Protein AF-A0A965X1Z1-F1 (afdb_monomer)

Mean predicted aligned error: 10.43 Å

Secondary structure (DSSP, 8-state):
-HHHHHHHHHHHHHHHHHHHHH----S--EEESEEEESTT-TT-S-PPEEEE-----EETTEE--SSSEEESSHHHHHHHHHHHHHHHHHHHHHHHHHHHH--S-TTGGGTS--------------

Structure (mmCIF, N/CA/C/O backbone):
data_AF-A0A965X1Z1-F1
#
_entry.id   AF-A0A965X1Z1-F1
#
loop_
_atom_site.group_PDB
_atom_site.id
_atom_site.type_symbol
_atom_site.label_atom_id
_atom_site.label_alt_id
_atom_site.label_comp_id
_atom_site.label_asym_id
_atom_site.label_entity_id
_atom_site.label_seq_id
_ato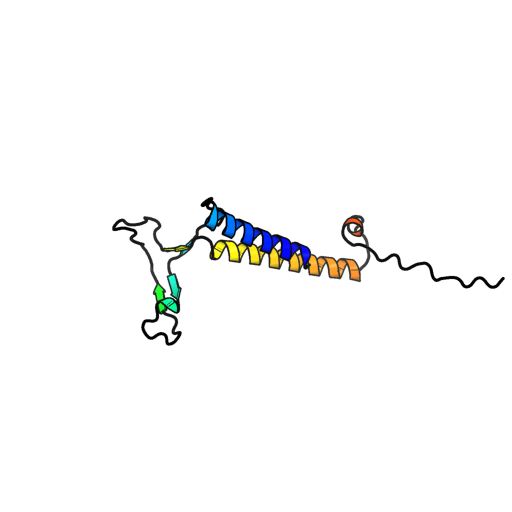m_site.pdbx_PDB_ins_code
_atom_site.Cartn_x
_atom_site.Cartn_y
_atom_site.Cartn_z
_atom_site.occupancy
_atom_site.B_iso_or_equiv
_atom_site.auth_seq_id
_atom_site.auth_comp_id
_atom_site.auth_asym_id
_atom_site.auth_atom_id
_atom_site.pdbx_PDB_model_num
ATOM 1 N N . PHE A 1 1 ? 16.849 1.635 -16.282 1.00 59.06 1 PHE A N 1
ATOM 2 C CA . PHE A 1 1 ? 16.495 1.113 -14.947 1.00 59.06 1 PHE A CA 1
ATOM 3 C C . PHE A 1 1 ? 15.794 2.170 -14.094 1.00 59.06 1 PHE A C 1
ATOM 5 O O . PHE A 1 1 ? 14.626 1.983 -13.802 1.00 59.06 1 PHE A O 1
ATOM 12 N N . CYS A 1 2 ? 16.436 3.306 -13.781 1.00 70.19 2 CYS A N 1
ATOM 13 C CA . CYS A 1 2 ? 15.852 4.332 -12.899 1.00 70.19 2 CYS A CA 1
ATOM 14 C C . CYS A 1 2 ? 14.553 4.970 -13.444 1.00 70.19 2 CYS A C 1
ATOM 16 O O . CYS A 1 2 ? 13.555 5.008 -12.740 1.00 70.19 2 CYS A O 1
ATOM 18 N N . PHE A 1 3 ? 14.525 5.361 -14.725 1.00 75.12 3 PHE A N 1
ATOM 19 C CA . PHE A 1 3 ? 13.391 6.097 -15.306 1.00 75.12 3 PHE A CA 1
ATOM 20 C C . PHE A 1 3 ? 12.037 5.363 -15.209 1.00 75.12 3 PHE A C 1
ATOM 22 O O . PHE A 1 3 ? 11.051 5.964 -14.805 1.00 75.12 3 PHE A O 1
ATOM 29 N N . SER A 1 4 ? 11.991 4.058 -15.507 1.00 76.50 4 SER A N 1
ATOM 30 C CA . SER A 1 4 ? 10.744 3.272 -15.446 1.00 76.50 4 SER A CA 1
ATOM 31 C C . SER A 1 4 ? 10.191 3.164 -14.025 1.00 76.50 4 SER A C 1
ATOM 33 O O . SER A 1 4 ? 8.986 3.274 -13.829 1.00 76.50 4 SER A O 1
ATOM 35 N N . MET A 1 5 ? 11.071 2.982 -13.035 1.00 83.94 5 MET A N 1
ATOM 36 C CA . MET A 1 5 ? 10.667 2.929 -11.628 1.00 83.94 5 MET A CA 1
ATOM 37 C C . MET A 1 5 ? 10.164 4.288 -11.141 1.00 83.94 5 MET A C 1
ATOM 39 O O . MET A 1 5 ? 9.202 4.346 -10.386 1.00 83.94 5 MET A O 1
ATOM 43 N N . THR A 1 6 ? 10.775 5.386 -11.599 1.00 87.19 6 THR A N 1
ATOM 44 C CA . THR A 1 6 ? 10.331 6.742 -11.254 1.00 87.19 6 THR A CA 1
ATOM 45 C C . THR A 1 6 ? 8.928 7.035 -11.779 1.00 87.19 6 THR A C 1
ATOM 47 O O . THR A 1 6 ? 8.122 7.581 -11.036 1.00 87.19 6 THR A O 1
ATOM 50 N N . ILE A 1 7 ? 8.612 6.652 -13.022 1.00 89.00 7 ILE A N 1
ATOM 51 C CA . ILE A 1 7 ? 7.258 6.830 -13.573 1.00 89.00 7 ILE A CA 1
ATOM 52 C C . ILE A 1 7 ? 6.231 6.000 -12.796 1.00 89.00 7 ILE A C 1
ATOM 54 O O . ILE A 1 7 ? 5.172 6.528 -12.478 1.00 89.00 7 ILE A O 1
ATOM 58 N N . GLY A 1 8 ? 6.560 4.754 -12.434 1.00 92.19 8 GLY A N 1
ATOM 59 C CA . GLY A 1 8 ? 5.685 3.915 -11.608 1.00 92.19 8 GLY A CA 1
ATOM 60 C C . GLY A 1 8 ? 5.365 4.553 -10.255 1.00 92.19 8 GLY A C 1
ATOM 61 O O . GLY A 1 8 ? 4.207 4.672 -9.890 1.00 92.19 8 GLY A O 1
ATOM 62 N N . VAL A 1 9 ? 6.372 5.061 -9.540 1.00 93.06 9 VAL A N 1
ATOM 63 C CA . VAL A 1 9 ? 6.155 5.755 -8.253 1.00 93.06 9 VAL A CA 1
ATOM 64 C C . VAL A 1 9 ? 5.345 7.046 -8.420 1.00 93.06 9 VAL A C 1
ATOM 66 O O . VAL A 1 9 ? 4.509 7.363 -7.580 1.00 93.06 9 VAL A O 1
ATOM 69 N N . ILE A 1 10 ? 5.583 7.810 -9.493 1.00 95.00 10 ILE A N 1
ATOM 70 C CA . ILE A 1 10 ? 4.798 9.021 -9.782 1.00 95.00 10 ILE A CA 1
ATOM 71 C C . ILE A 1 10 ? 3.325 8.672 -10.010 1.00 95.00 10 ILE A C 1
ATOM 73 O O . ILE A 1 10 ? 2.461 9.435 -9.585 1.00 95.00 10 ILE A O 1
ATOM 77 N N . TRP A 1 11 ? 3.046 7.543 -10.662 1.00 94.75 11 TRP A N 1
ATOM 78 C CA . TRP A 1 11 ? 1.684 7.067 -10.867 1.00 94.75 11 TRP A CA 1
ATOM 79 C C . TRP A 1 11 ? 0.983 6.762 -9.537 1.00 94.75 11 TRP A C 1
ATOM 81 O O . TRP A 1 11 ? -0.087 7.310 -9.303 1.00 94.75 11 TRP A O 1
ATOM 91 N N . GLU A 1 12 ? 1.627 6.047 -8.610 1.00 95.88 12 GLU A N 1
ATOM 92 C CA . GLU A 1 12 ? 1.061 5.812 -7.266 1.00 95.88 12 GLU A CA 1
ATOM 93 C C . GLU A 1 12 ? 0.748 7.111 -6.517 1.00 95.88 12 GLU A C 1
ATOM 95 O O . GLU A 1 12 ? -0.293 7.254 -5.878 1.00 95.88 12 GLU A O 1
ATOM 100 N N . PHE A 1 13 ? 1.641 8.103 -6.600 1.00 95.94 13 PHE A N 1
ATOM 101 C CA . PHE A 1 13 ? 1.377 9.406 -5.990 1.00 95.94 13 PHE A CA 1
ATOM 102 C C . PHE A 1 13 ? 0.201 10.122 -6.640 1.00 95.94 13 PHE A C 1
ATOM 104 O O . PHE A 1 13 ? -0.532 10.826 -5.946 1.00 95.94 13 PHE A O 1
ATOM 111 N N . PHE A 1 14 ? 0.034 9.971 -7.951 1.00 96.31 14 PHE A N 1
ATOM 112 C CA . PHE A 1 14 ? -1.108 10.522 -8.657 1.00 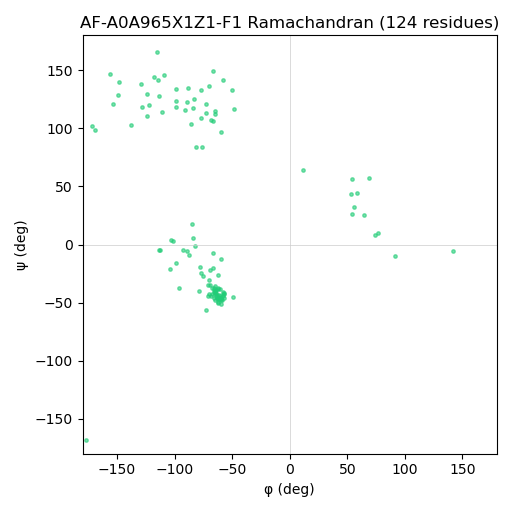96.31 14 PHE A CA 1
ATOM 113 C C . PHE A 1 14 ? -2.407 9.858 -8.200 1.00 96.31 14 PHE A C 1
ATOM 115 O O . PHE A 1 14 ? -3.337 10.578 -7.854 1.00 96.31 14 PHE A O 1
ATOM 122 N N . GLU A 1 15 ? -2.461 8.530 -8.125 1.00 95.75 15 GLU A N 1
ATOM 123 C CA . GLU A 1 15 ? -3.649 7.807 -7.660 1.00 95.75 15 GLU A CA 1
ATOM 124 C C . GLU A 1 15 ? -4.027 8.199 -6.233 1.00 95.75 15 GLU A C 1
ATOM 126 O O . GLU A 1 15 ? -5.138 8.673 -6.000 1.00 95.75 15 GLU A O 1
ATOM 131 N N . TYR A 1 16 ? -3.069 8.156 -5.303 1.00 95.50 16 TYR A N 1
ATOM 132 C CA . TYR A 1 16 ? -3.306 8.583 -3.924 1.00 95.50 16 TYR A CA 1
ATOM 133 C C . TYR A 1 16 ? -3.788 10.041 -3.833 1.00 95.50 16 TYR A C 1
ATOM 135 O O . TYR A 1 16 ? -4.679 10.371 -3.048 1.00 95.50 16 TYR A O 1
ATOM 143 N N . PHE A 1 17 ? -3.211 10.940 -4.635 1.00 96.56 17 PHE A N 1
ATOM 144 C CA . PHE A 1 17 ? -3.629 12.340 -4.677 1.00 96.56 17 PHE A CA 1
ATOM 145 C C . PHE A 1 17 ? -5.059 12.496 -5.203 1.00 96.56 17 PHE A C 1
ATOM 147 O O . PHE A 1 17 ? -5.837 13.278 -4.650 1.00 96.56 17 PHE A O 1
ATOM 154 N N . MET A 1 18 ? -5.409 11.756 -6.251 1.00 96.94 18 MET A N 1
ATOM 155 C CA . MET A 1 18 ? -6.740 11.778 -6.841 1.00 96.94 18 MET A CA 1
ATOM 156 C C . MET A 1 18 ? -7.802 11.227 -5.886 1.00 96.94 18 MET A C 1
ATOM 158 O O . MET A 1 18 ? -8.880 11.816 -5.776 1.00 96.94 18 MET A O 1
ATOM 162 N N . ASP A 1 19 ? -7.473 10.194 -5.117 1.00 94.12 19 ASP A N 1
ATOM 163 C CA . ASP A 1 19 ? -8.362 9.631 -4.099 1.00 94.12 19 ASP A CA 1
ATOM 164 C C . ASP A 1 19 ? -8.567 10.590 -2.933 1.00 94.12 19 ASP A C 1
ATOM 166 O O . ASP A 1 19 ? -9.700 10.842 -2.520 1.00 94.12 19 ASP A O 1
ATOM 170 N N . LEU A 1 20 ? -7.490 11.215 -2.456 1.00 94.25 20 LEU A N 1
ATOM 171 C CA . LEU A 1 20 ? -7.555 12.139 -1.330 1.00 94.25 20 LEU A CA 1
ATOM 172 C C . LEU A 1 20 ? -8.275 13.454 -1.667 1.00 94.25 20 LEU A C 1
ATOM 174 O O . LEU A 1 20 ? -9.018 13.976 -0.836 1.00 94.25 20 LEU A O 1
ATOM 178 N N . VAL A 1 21 ? -8.012 14.035 -2.843 1.00 96.88 21 VAL A N 1
ATOM 179 C CA . VAL A 1 21 ? -8.472 15.395 -3.188 1.00 96.88 21 VAL A CA 1
ATOM 180 C C . VAL A 1 21 ? -9.771 15.390 -3.980 1.00 96.88 21 VAL A C 1
ATOM 182 O O . VAL A 1 21 ? -10.607 16.272 -3.783 1.00 96.88 21 VAL A O 1
ATOM 185 N N . PHE A 1 22 ? -9.947 14.423 -4.875 1.00 95.31 22 PHE A N 1
ATOM 186 C CA . PHE A 1 22 ? -11.078 14.391 -5.800 1.00 95.31 22 PHE A CA 1
ATOM 187 C C . PHE A 1 22 ? -12.045 13.233 -5.533 1.00 95.31 22 PHE A C 1
ATOM 189 O O . PHE A 1 22 ? -13.091 13.195 -6.176 1.00 95.31 22 PHE A O 1
ATOM 196 N N . ALA A 1 23 ? -11.733 12.331 -4.591 1.00 94.06 23 ALA A N 1
ATOM 197 C CA . ALA A 1 23 ? -12.566 11.183 -4.223 1.00 94.06 23 ALA A CA 1
ATOM 198 C C . ALA A 1 23 ? -12.954 10.306 -5.432 1.00 94.06 23 ALA A C 1
ATOM 200 O O . ALA A 1 23 ? -14.116 9.931 -5.586 1.00 94.06 23 ALA A O 1
ATOM 201 N N . MET A 1 24 ? -11.991 10.035 -6.323 1.00 89.94 24 MET A N 1
ATOM 202 C CA . MET A 1 24 ? -12.227 9.316 -7.585 1.00 89.94 24 MET A CA 1
ATOM 203 C C . MET A 1 24 ? -12.024 7.798 -7.522 1.00 89.94 24 MET A C 1
ATOM 205 O O . MET A 1 24 ? -12.330 7.144 -8.517 1.00 89.94 24 MET A O 1
ATOM 209 N N . ASP A 1 25 ? -11.572 7.258 -6.387 1.00 92.44 25 ASP A N 1
ATOM 210 C CA . ASP A 1 25 ? -11.441 5.814 -6.134 1.00 92.44 25 ASP A CA 1
ATOM 211 C C . ASP A 1 25 ? -10.614 5.085 -7.217 1.00 92.44 25 ASP A C 1
ATOM 213 O O . ASP A 1 25 ? -11.073 4.193 -7.936 1.00 92.44 25 ASP A O 1
ATOM 217 N N . MET A 1 26 ? -9.388 5.565 -7.414 1.00 93.81 26 MET A N 1
ATOM 218 C CA . MET A 1 26 ? -8.419 5.053 -8.372 1.00 93.81 26 MET A CA 1
ATOM 219 C C . MET A 1 26 ? -7.723 3.790 -7.861 1.00 93.81 26 MET A C 1
ATOM 221 O O . MET A 1 26 ? -7.549 2.861 -8.656 1.00 93.81 26 MET A O 1
ATOM 225 N N . GLN A 1 27 ? -7.381 3.731 -6.570 1.00 95.12 27 GLN A N 1
ATOM 226 C CA . GLN A 1 27 ? -6.790 2.545 -5.944 1.00 95.12 27 GLN A CA 1
ATOM 227 C C . GLN A 1 27 ? -7.779 1.372 -5.893 1.00 95.12 27 GLN A C 1
ATOM 229 O O . GLN A 1 27 ? -8.996 1.542 -5.812 1.00 95.12 27 GLN A O 1
ATOM 234 N N . LYS A 1 28 ? -7.269 0.139 -5.961 1.00 94.19 28 LYS A N 1
ATOM 235 C CA . LYS A 1 28 ? -8.095 -1.069 -5.842 1.00 94.19 28 LYS A CA 1
ATOM 236 C C . LYS A 1 28 ? -8.215 -1.558 -4.411 1.00 94.19 28 LYS A C 1
ATOM 238 O O . LYS A 1 28 ? -7.290 -2.113 -3.813 1.00 94.19 28 LYS A O 1
ATOM 243 N N . ASP A 1 29 ? -9.447 -1.499 -3.939 1.00 95.19 29 ASP A N 1
ATOM 244 C CA . ASP A 1 29 ? -9.864 -2.087 -2.684 1.00 95.19 29 ASP A CA 1
ATOM 245 C C . ASP A 1 29 ? -9.607 -3.599 -2.609 1.00 95.19 29 ASP A C 1
ATOM 247 O O . ASP A 1 29 ? -9.816 -4.366 -3.555 1.00 95.19 29 ASP A O 1
ATOM 251 N N . THR A 1 30 ? -9.193 -4.057 -1.430 1.00 95.94 30 THR A N 1
ATOM 252 C CA . THR A 1 30 ? -9.031 -5.474 -1.107 1.00 95.94 30 THR A CA 1
ATOM 253 C C . THR A 1 30 ? -9.747 -5.802 0.199 1.00 95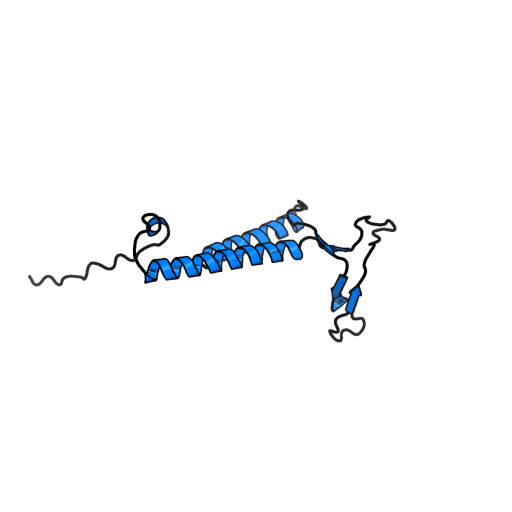.94 30 THR A C 1
ATOM 255 O O . THR A 1 30 ? -9.653 -5.076 1.182 1.00 95.94 30 THR A O 1
ATOM 258 N N . VAL A 1 31 ? -10.433 -6.946 0.244 1.00 97.00 31 VAL A N 1
ATOM 259 C CA . VAL A 1 31 ? -11.002 -7.466 1.494 1.00 97.00 31 VAL A CA 1
ATOM 260 C C . VAL A 1 31 ? -9.969 -8.344 2.196 1.00 97.00 31 VAL A C 1
ATOM 262 O O . VAL A 1 31 ? -9.489 -9.331 1.637 1.00 97.00 31 VAL A O 1
ATOM 265 N N . VAL A 1 32 ? -9.637 -7.999 3.439 1.00 96.75 32 VAL A N 1
ATOM 266 C CA . VAL A 1 32 ? -8.711 -8.750 4.292 1.00 96.75 32 VAL A CA 1
ATOM 267 C C . VAL A 1 32 ? -9.414 -9.259 5.550 1.00 96.75 32 VAL A C 1
ATOM 269 O O . VAL A 1 32 ? -10.252 -8.591 6.149 1.00 96.75 32 VAL A O 1
ATOM 272 N N . HIS A 1 33 ? -9.039 -10.456 5.999 1.00 97.38 33 HIS A N 1
ATOM 273 C CA . HIS A 1 33 ? -9.651 -11.100 7.173 1.00 97.38 33 HIS A CA 1
ATOM 274 C C . HIS A 1 33 ? -8.797 -10.989 8.439 1.00 97.38 33 HIS A C 1
ATOM 276 O O . HIS A 1 33 ? -9.099 -11.594 9.470 1.00 97.38 33 HIS A O 1
ATOM 282 N N . THR A 1 34 ? -7.667 -10.289 8.367 1.00 96.44 34 THR A N 1
ATOM 283 C CA . THR A 1 34 ? -6.746 -10.124 9.492 1.00 96.44 34 THR A CA 1
ATOM 284 C C . THR A 1 34 ? -6.045 -8.782 9.396 1.00 96.44 34 THR A C 1
ATOM 286 O O . THR A 1 34 ? -5.424 -8.487 8.379 1.00 96.44 34 THR A O 1
ATOM 289 N N . ILE A 1 35 ? -6.077 -8.013 10.481 1.00 96.25 35 ILE A N 1
ATOM 290 C CA . ILE A 1 35 ? -5.304 -6.779 10.630 1.00 96.25 35 ILE A CA 1
ATOM 291 C C . ILE A 1 35 ? -4.269 -6.948 11.739 1.00 96.25 35 ILE A C 1
ATOM 293 O O . ILE A 1 35 ? -4.512 -7.585 12.768 1.00 96.25 35 ILE A O 1
ATOM 297 N N . ARG A 1 36 ? -3.083 -6.385 11.518 1.00 96.00 36 ARG A N 1
ATOM 298 C CA . ARG A 1 36 ? -1.978 -6.371 12.478 1.00 96.00 36 ARG A CA 1
ATOM 299 C C . ARG A 1 36 ? -1.511 -4.938 12.620 1.00 96.00 36 ARG A C 1
ATOM 301 O O . ARG A 1 36 ? -1.085 -4.345 11.637 1.00 96.00 36 ARG A O 1
ATOM 308 N N . SER A 1 37 ? -1.601 -4.377 13.819 1.00 95.44 37 SER A N 1
ATOM 309 C CA . SER A 1 37 ? -1.234 -2.981 14.036 1.00 95.44 37 SER A CA 1
ATOM 310 C C . SER A 1 37 ? -0.674 -2.753 15.432 1.00 95.44 37 SER A C 1
ATOM 312 O O . SER A 1 37 ? -1.174 -3.290 16.420 1.00 95.44 37 SER A O 1
ATOM 314 N N . VAL A 1 38 ? 0.366 -1.923 15.503 1.00 96.69 38 VAL A N 1
ATOM 315 C CA . VAL A 1 38 ? 0.900 -1.384 16.763 1.00 96.69 38 VAL A CA 1
ATOM 316 C C . VAL A 1 38 ? 0.041 -0.240 17.301 1.00 96.69 38 VAL A C 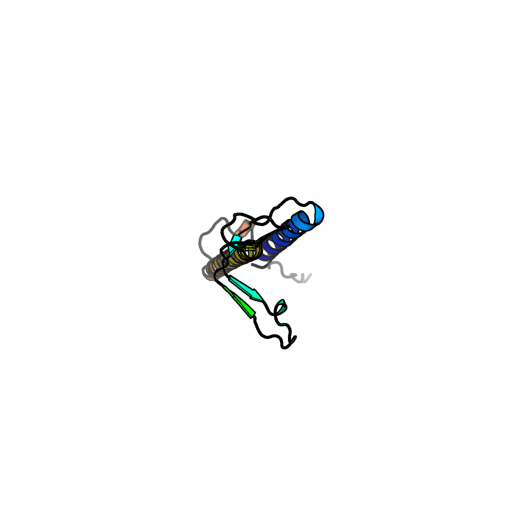1
ATOM 318 O O . VAL A 1 38 ? 0.080 0.048 18.490 1.00 96.69 38 VAL A O 1
ATOM 321 N N . MET A 1 39 ? -0.778 0.389 16.451 1.00 95.62 39 MET A N 1
ATOM 322 C CA . MET A 1 39 ? -1.703 1.454 16.858 1.00 95.62 39 MET A CA 1
ATOM 323 C C . MET A 1 39 ? -2.745 0.957 17.867 1.00 95.62 39 MET A C 1
ATOM 325 O O . MET A 1 39 ? -3.257 1.731 18.667 1.00 95.62 39 MET A O 1
ATOM 329 N N . LEU A 1 40 ? -3.037 -0.343 17.834 1.00 94.19 40 LEU A N 1
ATOM 330 C CA . LEU A 1 40 ? -3.982 -1.002 18.727 1.00 94.19 40 LEU A CA 1
ATOM 331 C C . LEU A 1 40 ? -3.371 -1.363 20.090 1.00 94.19 40 LEU A C 1
ATOM 333 O O . LEU A 1 40 ? -4.074 -1.919 20.928 1.00 94.19 40 LEU A O 1
ATOM 337 N N . ASP A 1 41 ? -2.083 -1.091 20.321 1.00 95.38 41 ASP A N 1
ATOM 338 C CA . ASP A 1 41 ? -1.437 -1.348 21.606 1.00 95.38 41 ASP A CA 1
ATOM 339 C C . ASP A 1 41 ? -1.816 -0.270 22.641 1.00 95.38 41 ASP A C 1
ATOM 341 O O . ASP A 1 41 ? -1.306 0.856 22.573 1.00 95.38 41 ASP A O 1
ATOM 345 N N . PRO A 1 42 ? -2.640 -0.596 23.658 1.00 93.31 42 PRO A N 1
ATOM 346 C CA . PRO A 1 42 ? -3.040 0.376 24.673 1.00 93.31 42 PRO A CA 1
ATOM 347 C C . PRO A 1 42 ? -1.867 0.820 25.556 1.00 93.31 42 PRO A C 1
ATOM 349 O O . PRO A 1 42 ? -1.927 1.875 26.185 1.00 93.31 42 PRO A O 1
ATOM 352 N N . THR A 1 43 ? -0.792 0.030 25.611 1.00 93.94 43 THR A N 1
ATOM 353 C CA . THR A 1 43 ? 0.374 0.290 26.463 1.00 93.94 43 THR A CA 1
ATOM 354 C C . THR A 1 43 ? 1.419 1.183 25.796 1.00 93.94 43 THR A C 1
ATOM 356 O O . THR A 1 43 ? 2.354 1.620 26.464 1.00 93.94 43 THR A O 1
ATOM 359 N N . LYS A 1 44 ? 1.273 1.469 24.491 1.00 90.44 44 LYS A N 1
ATOM 360 C CA . LYS A 1 44 ? 2.254 2.199 23.666 1.00 90.44 44 LYS A CA 1
ATOM 361 C C . LYS A 1 44 ? 3.668 1.594 23.699 1.00 90.44 44 LYS A C 1
ATOM 363 O O . LYS A 1 44 ? 4.647 2.294 23.450 1.00 90.44 44 LYS A O 1
ATOM 368 N N . SER A 1 45 ? 3.781 0.294 23.955 1.00 94.69 45 SER A N 1
ATOM 369 C CA . SER A 1 45 ? 5.047 -0.447 24.013 1.00 94.69 45 SER A CA 1
ATOM 370 C C . SER A 1 45 ? 5.550 -0.921 22.642 1.00 94.69 45 SER A C 1
ATOM 372 O O . SER A 1 45 ? 6.559 -1.618 22.570 1.00 94.69 45 SER A O 1
ATOM 374 N N . GLN A 1 46 ? 4.872 -0.527 21.555 1.00 93.56 46 GLN A N 1
ATOM 375 C CA . GLN A 1 46 ? 5.139 -0.959 20.173 1.00 93.56 46 GLN A CA 1
ATOM 376 C C . GLN A 1 46 ? 4.907 -2.462 19.955 1.00 93.56 46 GLN A C 1
ATOM 378 O O . GLN A 1 46 ? 5.471 -3.071 19.043 1.00 93.56 46 GLN A O 1
ATOM 383 N N . LYS A 1 47 ? 4.050 -3.082 20.774 1.00 94.12 47 LYS A N 1
ATOM 384 C CA . LYS A 1 47 ? 3.663 -4.477 20.584 1.00 94.12 47 LYS A C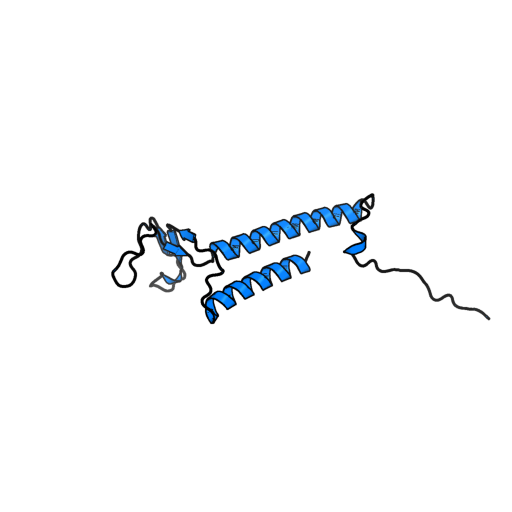A 1
ATOM 385 C C . LYS A 1 47 ? 2.639 -4.592 19.456 1.00 94.12 47 LYS A C 1
ATOM 387 O O . LYS A 1 47 ? 1.643 -3.878 19.426 1.00 94.12 47 LYS A O 1
ATOM 392 N N . ILE A 1 48 ? 2.850 -5.536 18.543 1.00 95.00 48 ILE A N 1
ATOM 393 C CA . ILE A 1 48 ? 1.899 -5.810 17.461 1.00 95.00 48 ILE A CA 1
ATOM 394 C C . ILE A 1 48 ? 0.669 -6.511 18.044 1.00 95.00 48 ILE A C 1
ATOM 396 O O . ILE A 1 48 ? 0.779 -7.606 18.603 1.00 95.00 48 ILE A O 1
ATOM 400 N N . ILE A 1 49 ? -0.506 -5.908 17.873 1.00 96.44 49 ILE A N 1
ATOM 401 C CA . ILE A 1 49 ? -1.793 -6.539 18.170 1.00 96.44 49 ILE A CA 1
ATOM 402 C C . ILE A 1 49 ? -2.386 -7.065 16.865 1.00 96.44 49 ILE A C 1
ATOM 404 O O . ILE A 1 49 ? -2.371 -6.385 15.839 1.00 96.44 49 ILE A O 1
ATOM 408 N N . THR A 1 50 ? -2.877 -8.303 16.901 1.00 96.38 50 THR A N 1
ATOM 409 C CA . THR A 1 50 ? -3.483 -8.983 15.751 1.00 96.38 50 THR A CA 1
ATOM 410 C C . THR A 1 50 ? -4.965 -9.196 16.012 1.00 96.38 50 THR A C 1
ATOM 412 O O . THR A 1 50 ? -5.328 -9.782 17.029 1.00 96.38 50 THR A O 1
ATOM 415 N N . ILE A 1 51 ? -5.802 -8.770 15.071 1.00 96.00 51 ILE A N 1
ATOM 416 C CA . ILE A 1 51 ? -7.224 -9.108 15.013 1.00 96.00 51 ILE A CA 1
ATOM 417 C C . ILE A 1 51 ? -7.392 -10.011 13.795 1.00 96.00 51 ILE A C 1
ATOM 419 O O . ILE A 1 51 ? -7.142 -9.582 12.672 1.00 96.00 51 ILE A O 1
ATOM 423 N N . ALA A 1 52 ? -7.752 -11.270 14.026 1.00 96.06 52 ALA A N 1
ATOM 424 C CA . ALA A 1 52 ? -7.915 -12.288 12.992 1.00 96.06 52 ALA A CA 1
ATOM 425 C C . ALA A 1 52 ? -9.375 -12.746 12.896 1.00 96.06 52 ALA A C 1
ATOM 427 O O . ALA A 1 52 ? -10.156 -12.510 13.816 1.00 96.06 52 ALA A O 1
ATOM 428 N N . ASN A 1 53 ? -9.709 -13.446 11.807 1.00 96.56 53 ASN A N 1
ATOM 429 C CA . ASN A 1 53 ? -11.052 -13.964 11.519 1.00 96.56 53 ASN A CA 1
ATOM 430 C C . ASN A 1 53 ? -12.120 -12.860 11.469 1.00 96.56 53 ASN A C 1
ATOM 432 O O . ASN A 1 53 ? -13.203 -12.993 12.039 1.00 96.56 53 ASN A O 1
ATOM 436 N N . ILE A 1 54 ? -11.793 -11.750 10.805 1.00 96.19 54 ILE A N 1
ATOM 437 C CA . ILE A 1 54 ? -12.747 -10.669 10.564 1.00 96.19 54 ILE A CA 1
ATOM 438 C C . ILE A 1 54 ? -13.734 -11.148 9.503 1.00 96.19 54 ILE A C 1
ATOM 440 O O . ILE A 1 54 ? -13.351 -11.348 8.350 1.00 96.19 54 ILE A O 1
ATOM 444 N N . ASN A 1 55 ? -14.988 -11.318 9.915 1.00 95.31 55 ASN A N 1
ATOM 445 C CA . ASN A 1 55 ? -16.089 -11.716 9.037 1.00 95.31 55 ASN A CA 1
ATOM 446 C C . ASN A 1 55 ? -17.009 -10.537 8.695 1.00 95.31 55 ASN A C 1
ATOM 448 O O . ASN A 1 55 ? -17.738 -10.593 7.715 1.00 95.31 55 ASN A O 1
ATOM 452 N N . GLU A 1 56 ? -17.010 -9.479 9.505 1.00 95.50 56 GLU A N 1
ATOM 453 C CA . GLU A 1 56 ? -17.910 -8.342 9.334 1.00 95.50 56 GLU A CA 1
ATOM 454 C C . GLU A 1 56 ? -17.321 -7.086 9.983 1.00 95.50 56 GLU A C 1
ATOM 456 O O . GLU A 1 56 ? -16.637 -7.164 11.006 1.00 95.50 56 GLU A O 1
ATOM 461 N N . VAL A 1 57 ? -17.596 -5.929 9.379 1.00 95.62 57 VAL A N 1
ATOM 462 C CA . VAL A 1 57 ? -17.276 -4.603 9.916 1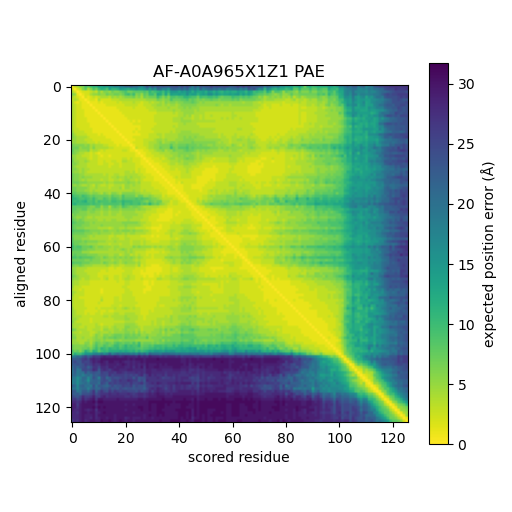.00 95.62 57 VAL A CA 1
ATOM 463 C C . VAL A 1 57 ? -18.569 -3.803 9.984 1.00 95.62 57 VAL A C 1
ATOM 465 O O . VAL A 1 57 ? -19.300 -3.735 8.999 1.00 95.62 57 VAL A O 1
ATOM 468 N N . ILE A 1 58 ? -18.844 -3.202 11.141 1.00 96.50 58 ILE A N 1
ATOM 469 C CA . ILE A 1 58 ? -20.030 -2.372 11.370 1.00 96.50 58 ILE A CA 1
ATOM 470 C C . ILE A 1 58 ? -19.628 -0.904 11.221 1.00 96.50 58 ILE A C 1
ATOM 472 O O . ILE A 1 58 ? -18.733 -0.433 11.926 1.00 96.50 58 ILE A O 1
ATOM 476 N N . VAL A 1 59 ? -20.297 -0.172 10.330 1.00 96.25 59 VAL A N 1
ATOM 477 C CA . VAL A 1 59 ? -20.071 1.258 10.085 1.00 96.25 59 VAL A CA 1
ATOM 478 C C . VAL A 1 59 ? -21.382 1.995 10.326 1.00 96.25 59 VAL A C 1
ATOM 480 O O . VAL A 1 59 ? -22.389 1.719 9.685 1.00 96.25 59 VAL A O 1
ATOM 483 N N . ASN A 1 60 ? -21.385 2.930 11.280 1.00 96.94 60 ASN A N 1
ATOM 484 C CA . ASN A 1 60 ? -22.582 3.686 11.681 1.00 96.94 60 ASN A CA 1
ATOM 485 C C . ASN A 1 60 ? -23.776 2.811 12.123 1.00 96.94 60 ASN A C 1
ATOM 487 O O . ASN A 1 60 ? -24.926 3.200 11.951 1.00 96.94 60 ASN A O 1
AT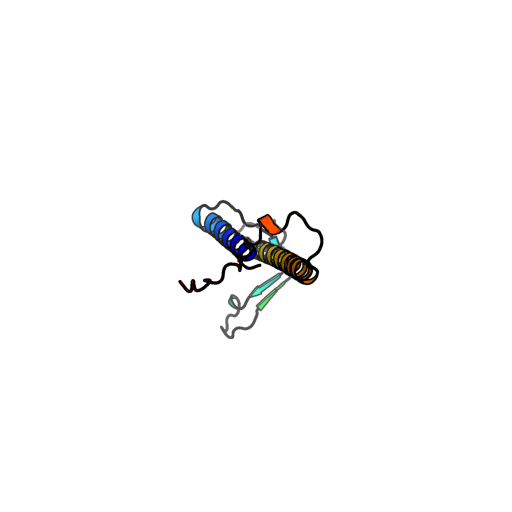OM 491 N N . GLY A 1 61 ? -23.502 1.647 12.723 1.00 95.94 61 GLY A N 1
ATOM 492 C CA . GLY A 1 61 ? -24.523 0.730 13.247 1.00 95.94 61 GLY A CA 1
ATOM 493 C C . GLY A 1 61 ? -25.004 -0.333 12.258 1.00 95.94 61 GLY A C 1
ATOM 494 O O . GLY A 1 61 ? -25.638 -1.288 12.691 1.00 95.94 61 GLY A O 1
ATOM 495 N N . GLU A 1 62 ? -24.638 -0.222 10.981 1.00 96.75 62 GLU A N 1
ATOM 496 C CA . GLU A 1 62 ? -25.011 -1.177 9.936 1.00 96.75 62 GLU A CA 1
ATOM 497 C C . GLU A 1 62 ? -23.800 -2.000 9.468 1.00 96.75 62 GLU A C 1
ATOM 499 O O . GLU A 1 62 ? -22.672 -1.489 9.441 1.00 96.75 62 GLU A O 1
ATOM 504 N N . PRO A 1 63 ? -23.995 -3.277 9.101 1.00 95.81 63 PRO A N 1
ATOM 505 C CA . PRO A 1 63 ? -22.925 -4.103 8.569 1.00 95.81 63 PRO A CA 1
ATOM 506 C C . PRO A 1 63 ? -22.528 -3.638 7.165 1.00 95.81 63 PRO A C 1
ATOM 508 O O . PRO A 1 63 ? -23.368 -3.409 6.299 1.00 95.81 63 PRO A O 1
ATOM 511 N N . LEU A 1 64 ? -21.222 -3.564 6.912 1.00 95.06 64 LEU A N 1
ATOM 512 C CA . LEU A 1 64 ? -20.678 -3.186 5.606 1.00 95.06 64 LEU A CA 1
ATOM 513 C C . LEU A 1 64 ? -20.933 -4.258 4.526 1.00 95.06 64 LEU A C 1
ATOM 515 O O . LEU A 1 64 ? -20.901 -3.959 3.338 1.00 95.06 64 LEU A O 1
ATOM 519 N N . GLY A 1 65 ? -21.180 -5.513 4.923 1.00 94.94 65 GLY A N 1
ATOM 520 C CA . GLY A 1 65 ? -21.590 -6.593 4.014 1.00 94.94 65 GLY A CA 1
ATOM 521 C C . GLY A 1 65 ? -20.481 -7.213 3.152 1.00 94.94 65 GLY A C 1
ATOM 522 O O . GLY A 1 65 ? -20.781 -8.003 2.263 1.00 94.94 65 GLY A O 1
ATOM 523 N N . LEU A 1 66 ? -19.206 -6.899 3.407 1.00 94.88 66 LEU A N 1
ATOM 524 C CA . LEU A 1 66 ? -18.070 -7.361 2.588 1.00 94.88 66 LEU A CA 1
ATOM 525 C C . LEU A 1 66 ? -17.457 -8.700 3.025 1.00 94.88 66 LEU A C 1
ATOM 527 O O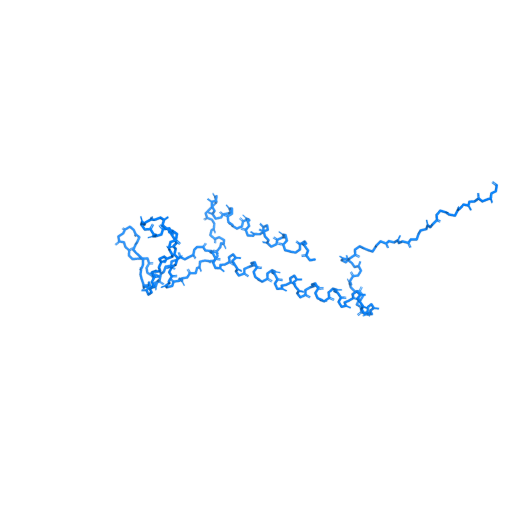 . LEU A 1 66 ? -16.556 -9.208 2.363 1.00 94.88 66 LEU A O 1
ATOM 531 N N . GLY A 1 67 ? -17.898 -9.273 4.148 1.00 94.62 67 GLY A N 1
ATOM 532 C CA . GLY A 1 67 ? -17.326 -10.523 4.663 1.00 94.62 67 GLY A CA 1
ATOM 533 C C . GLY A 1 67 ? -15.936 -10.374 5.305 1.00 94.62 67 GLY A C 1
ATOM 534 O O . GLY A 1 67 ? -15.303 -11.378 5.621 1.00 94.62 67 GLY A O 1
ATOM 535 N N . GLY A 1 68 ? -15.438 -9.147 5.491 1.00 95.62 68 GLY A N 1
ATOM 536 C CA . GLY A 1 68 ? -14.108 -8.857 6.029 1.00 95.62 68 GLY A CA 1
ATOM 537 C C . GLY A 1 68 ? -13.853 -7.358 6.202 1.00 95.62 68 GLY A C 1
ATOM 538 O O . GLY A 1 68 ? -14.779 -6.550 6.124 1.00 95.62 68 GLY A O 1
ATOM 539 N N . TYR A 1 69 ? -12.596 -6.991 6.459 1.00 96.62 69 TYR A N 1
ATOM 540 C CA . TYR A 1 69 ? -12.147 -5.601 6.554 1.00 96.62 69 TYR A CA 1
ATOM 541 C C . TYR A 1 69 ? -11.741 -5.065 5.180 1.00 96.62 69 TYR A C 1
ATOM 543 O O . TYR A 1 69 ? -11.029 -5.745 4.444 1.00 96.62 69 TYR A O 1
ATOM 551 N N . LEU A 1 70 ? -12.186 -3.852 4.853 1.00 96.62 70 LEU A N 1
ATOM 552 C CA . LEU A 1 70 ? -11.865 -3.172 3.601 1.00 96.62 70 LEU A CA 1
ATOM 553 C C . LEU A 1 70 ? -10.519 -2.444 3.718 1.00 96.62 70 LEU A C 1
ATOM 555 O O . LEU A 1 70 ? -10.374 -1.539 4.538 1.00 96.62 70 LEU A O 1
ATOM 559 N N . ASP A 1 71 ? -9.548 -2.847 2.906 1.00 95.69 71 ASP A N 1
ATOM 560 C CA . ASP A 1 71 ? -8.277 -2.158 2.683 1.00 95.69 71 ASP A CA 1
ATOM 561 C C . ASP A 1 71 ? -8.374 -1.343 1.390 1.00 95.69 71 ASP A C 1
ATOM 563 O O . ASP A 1 71 ? -8.568 -1.921 0.325 1.00 95.69 71 ASP A O 1
ATOM 567 N N . ILE A 1 72 ? -8.228 -0.023 1.497 1.00 95.00 72 ILE A N 1
ATOM 568 C CA . ILE A 1 72 ? -8.524 0.963 0.442 1.00 95.00 72 ILE A CA 1
ATOM 569 C C . ILE A 1 72 ? -7.382 1.204 -0.561 1.00 95.00 72 ILE A C 1
ATOM 571 O O . ILE A 1 72 ? -7.319 2.253 -1.191 1.00 95.00 72 ILE A O 1
ATOM 575 N N . GLY A 1 73 ? -6.406 0.295 -0.641 1.00 94.88 73 GLY A N 1
ATOM 576 C CA . GLY A 1 73 ? -5.344 0.404 -1.649 1.00 94.88 73 GLY A CA 1
ATOM 577 C C . GLY A 1 73 ? -3.945 -0.002 -1.210 1.00 94.88 73 GLY A C 1
ATOM 578 O O . GLY A 1 73 ? -3.061 -0.096 -2.055 1.00 94.88 73 GLY A O 1
ATOM 579 N N . LEU A 1 74 ? -3.691 -0.334 0.066 1.00 95.06 74 LEU A N 1
ATOM 580 C CA . LEU A 1 74 ? -2.337 -0.742 0.477 1.00 95.06 74 LEU A CA 1
ATOM 581 C C . LEU A 1 74 ? -1.858 -1.951 -0.340 1.00 95.06 74 LEU A C 1
ATOM 583 O O . LEU A 1 74 ? -0.706 -2.013 -0.772 1.00 95.06 74 LEU A O 1
ATOM 587 N N . HIS A 1 75 ? -2.740 -2.927 -0.552 1.00 95.44 75 HIS A N 1
ATOM 588 C CA . HIS A 1 75 ? -2.407 -4.098 -1.348 1.00 95.44 75 HIS A CA 1
ATOM 589 C C . HIS A 1 75 ? -2.244 -3.798 -2.847 1.00 95.44 75 HIS A C 1
ATOM 591 O O . HIS A 1 75 ? -1.453 -4.482 -3.497 1.00 95.44 75 HIS A O 1
ATOM 597 N N . ASP A 1 76 ? -2.953 -2.804 -3.379 1.00 95.19 76 ASP A N 1
ATOM 598 C CA . ASP A 1 76 ? -2.865 -2.379 -4.779 1.00 95.19 76 ASP A CA 1
ATOM 599 C C . ASP A 1 76 ? -1.549 -1.648 -5.043 1.00 95.19 76 ASP A C 1
ATOM 601 O O . ASP A 1 76 ? -0.692 -2.178 -5.751 1.00 95.19 76 ASP A O 1
ATOM 605 N N . THR A 1 77 ? -1.282 -0.583 -4.277 1.00 95.56 77 THR A N 1
ATOM 606 C CA . THR A 1 77 ? -0.013 0.160 -4.311 1.00 95.56 77 THR A CA 1
ATOM 607 C C . THR A 1 77 ? 1.196 -0.780 -4.226 1.00 95.56 77 THR A C 1
ATOM 609 O O . THR A 1 77 ? 2.181 -0.670 -4.963 1.00 95.56 77 THR A O 1
ATOM 612 N N . MET A 1 78 ? 1.154 -1.759 -3.313 1.00 96.44 78 MET A N 1
ATOM 613 C CA . MET A 1 78 ? 2.255 -2.711 -3.153 1.00 96.44 78 MET A CA 1
ATOM 614 C C . MET A 1 78 ? 2.400 -3.670 -4.340 1.00 96.44 78 MET A C 1
ATOM 616 O O . MET A 1 78 ? 3.531 -4.046 -4.671 1.00 96.44 78 MET A O 1
ATOM 620 N N . LYS A 1 79 ? 1.301 -4.081 -4.983 1.00 94.75 79 LYS A N 1
ATOM 621 C CA . LYS A 1 79 ? 1.351 -4.891 -6.209 1.00 94.75 79 LYS A CA 1
ATOM 622 C C . LYS A 1 79 ? 1.969 -4.099 -7.346 1.00 94.75 79 LYS A C 1
ATOM 624 O O . LYS A 1 79 ? 2.871 -4.628 -7.995 1.00 94.75 79 LYS A O 1
ATOM 629 N N . ASP A 1 80 ? 1.560 -2.855 -7.544 1.00 93.38 80 ASP A N 1
ATOM 630 C CA . ASP A 1 80 ? 2.057 -2.028 -8.641 1.00 93.38 80 ASP A CA 1
ATOM 631 C C . ASP A 1 80 ? 3.542 -1.715 -8.478 1.00 93.38 80 ASP A C 1
ATOM 633 O O . ASP A 1 80 ? 4.332 -1.872 -9.417 1.00 93.38 80 ASP A O 1
ATOM 637 N N . MET A 1 81 ? 3.988 -1.426 -7.254 1.00 93.88 81 MET A N 1
ATOM 638 C CA . MET A 1 81 ? 5.416 -1.310 -6.945 1.00 93.88 81 MET A CA 1
ATOM 639 C C . MET A 1 81 ? 6.190 -2.604 -7.209 1.00 93.88 81 MET A C 1
ATOM 641 O O . MET A 1 81 ? 7.319 -2.557 -7.711 1.00 93.88 81 MET A O 1
ATOM 645 N N . PHE A 1 82 ? 5.603 -3.767 -6.923 1.00 94.38 82 PHE A N 1
ATOM 646 C CA . PHE A 1 82 ? 6.249 -5.054 -7.172 1.00 94.38 82 PHE A CA 1
ATOM 647 C C . PHE A 1 82 ? 6.336 -5.386 -8.667 1.00 94.38 82 PHE A C 1
ATOM 649 O O . PHE A 1 82 ? 7.398 -5.791 -9.146 1.00 94.38 82 PHE A O 1
ATOM 656 N N . VAL A 1 83 ? 5.258 -5.172 -9.426 1.00 92.38 83 VAL A N 1
ATOM 657 C CA . VAL A 1 83 ? 5.230 -5.365 -10.885 1.00 92.38 83 VAL A CA 1
ATOM 658 C C . VAL A 1 83 ? 6.250 -4.448 -11.556 1.00 92.38 83 VAL A C 1
ATOM 660 O O . VAL A 1 83 ? 7.050 -4.914 -12.374 1.00 92.38 83 VAL A O 1
ATOM 663 N N . ASN A 1 84 ? 6.306 -3.180 -11.142 1.00 91.56 84 ASN A N 1
ATOM 664 C CA . ASN A 1 84 ? 7.301 -2.225 -11.618 1.00 91.56 84 ASN A CA 1
ATOM 665 C C . ASN A 1 84 ? 8.730 -2.694 -11.307 1.00 91.56 84 ASN A C 1
ATOM 667 O O . ASN A 1 84 ? 9.583 -2.707 -12.200 1.00 91.56 84 ASN A O 1
ATOM 671 N N . PHE A 1 85 ? 8.991 -3.161 -10.080 1.00 92.12 85 PHE A N 1
ATOM 672 C CA . PHE A 1 85 ? 10.303 -3.671 -9.675 1.00 92.12 85 PHE A CA 1
ATOM 673 C C . PHE A 1 85 ? 10.760 -4.865 -10.522 1.00 92.12 85 PHE A C 1
ATOM 675 O O . PHE A 1 85 ? 11.889 -4.873 -11.021 1.00 92.12 85 PHE A O 1
ATOM 682 N N . ILE A 1 86 ? 9.888 -5.855 -10.729 1.00 93.00 86 ILE A N 1
ATOM 683 C CA . ILE A 1 86 ? 10.202 -7.029 -11.552 1.00 93.00 86 ILE A CA 1
ATOM 684 C C . ILE A 1 86 ? 10.437 -6.624 -13.010 1.00 93.00 86 ILE A C 1
ATOM 686 O O . ILE A 1 86 ? 11.422 -7.063 -13.609 1.00 93.00 86 ILE A O 1
ATOM 690 N N . GLY A 1 87 ? 9.597 -5.749 -13.569 1.00 89.56 87 GLY A N 1
ATOM 691 C CA . GLY A 1 87 ? 9.775 -5.228 -14.926 1.00 89.56 87 GLY A CA 1
ATOM 692 C C . GLY A 1 87 ? 11.129 -4.539 -15.104 1.00 89.56 87 GLY A C 1
ATOM 693 O O . GLY A 1 87 ? 11.869 -4.828 -16.049 1.00 89.56 87 GLY A O 1
ATOM 694 N N . ALA A 1 88 ? 11.513 -3.693 -14.146 1.00 89.69 88 ALA A N 1
ATOM 695 C CA . ALA A 1 88 ? 12.809 -3.033 -14.153 1.00 89.69 88 ALA A CA 1
ATOM 696 C C . ALA A 1 88 ? 13.971 -4.029 -14.012 1.00 89.69 88 ALA A C 1
ATOM 698 O O . ALA A 1 88 ? 14.980 -3.881 -14.705 1.00 89.69 88 ALA A O 1
ATOM 699 N N . LEU A 1 89 ? 13.845 -5.050 -13.158 1.00 90.56 89 LEU A N 1
ATOM 700 C CA . LEU A 1 89 ? 14.865 -6.083 -12.967 1.00 90.56 89 LEU A CA 1
ATOM 701 C C . LEU A 1 89 ? 15.103 -6.881 -14.255 1.00 90.56 89 LEU A C 1
ATOM 703 O O . LEU A 1 89 ? 16.249 -7.009 -14.689 1.00 90.56 89 LEU A O 1
ATOM 707 N N . VAL A 1 90 ? 14.035 -7.359 -14.899 1.00 90.19 90 VAL A N 1
ATOM 708 C CA . VAL A 1 90 ? 14.116 -8.100 -16.168 1.00 90.19 90 VAL A CA 1
ATOM 709 C C . VAL A 1 90 ? 14.739 -7.233 -17.259 1.00 90.19 90 VAL A C 1
ATOM 711 O O . VAL A 1 90 ? 15.662 -7.681 -17.940 1.00 90.19 90 VAL A O 1
ATOM 714 N N . PHE A 1 91 ? 14.305 -5.975 -17.389 1.00 87.94 91 PHE A N 1
ATOM 715 C CA . PHE A 1 91 ? 14.875 -5.042 -18.363 1.00 87.94 91 PHE A CA 1
ATOM 716 C C . PHE A 1 91 ? 16.361 -4.761 -18.097 1.00 87.94 91 PHE A C 1
ATOM 718 O O . PHE A 1 91 ? 17.152 -4.678 -19.033 1.00 87.94 91 PHE A O 1
ATOM 725 N N . SER A 1 92 ? 16.761 -4.651 -16.828 1.00 87.62 92 SER A N 1
ATOM 726 C CA . SER A 1 92 ? 18.161 -4.459 -16.432 1.00 87.62 92 SER A CA 1
ATOM 727 C C . SER A 1 92 ? 19.034 -5.651 -16.826 1.00 87.62 92 SER A C 1
ATOM 729 O O . SER A 1 92 ? 20.091 -5.474 -17.431 1.00 87.62 92 SER A O 1
ATOM 731 N N . ILE A 1 93 ? 18.566 -6.873 -16.548 1.00 88.69 93 ILE A N 1
ATOM 732 C CA . ILE A 1 93 ? 19.264 -8.110 -16.913 1.00 88.69 93 ILE A CA 1
ATOM 733 C C . ILE A 1 93 ? 19.379 -8.215 -18.436 1.00 88.69 93 ILE A C 1
ATOM 735 O O . ILE A 1 93 ? 20.479 -8.392 -18.959 1.00 88.69 93 ILE A O 1
ATOM 739 N N . ALA A 1 94 ? 18.269 -8.048 -19.159 1.00 86.94 94 ALA A N 1
ATOM 740 C CA . ALA A 1 94 ? 18.259 -8.081 -20.619 1.00 86.94 94 ALA A CA 1
ATOM 741 C C . ALA A 1 94 ? 19.195 -7.020 -21.224 1.00 86.94 94 ALA A C 1
ATOM 743 O O . ALA A 1 94 ? 19.967 -7.329 -22.130 1.00 86.94 94 ALA A O 1
ATOM 744 N N . GLY A 1 95 ? 19.187 -5.798 -20.682 1.00 85.75 95 GLY A N 1
ATOM 745 C CA . GLY A 1 95 ? 20.086 -4.716 -21.082 1.00 85.75 95 GLY A CA 1
ATOM 746 C C . GLY A 1 95 ? 21.563 -5.050 -20.855 1.00 85.75 95 GLY A C 1
ATOM 747 O O . GLY A 1 95 ? 22.375 -4.847 -21.755 1.00 85.75 95 GLY A O 1
ATOM 748 N N . TYR A 1 96 ? 21.909 -5.636 -19.703 1.00 85.94 96 TYR A N 1
ATOM 749 C CA . TYR A 1 96 ? 23.275 -6.078 -19.402 1.00 85.94 96 TYR A CA 1
ATOM 750 C C . TYR A 1 96 ? 23.772 -7.134 -20.396 1.00 85.94 96 TYR A C 1
ATOM 752 O O . TYR A 1 96 ? 24.880 -7.023 -20.923 1.00 85.94 96 TYR A O 1
ATOM 760 N N . PHE A 1 97 ? 22.956 -8.151 -20.687 1.00 86.69 97 PHE A N 1
ATOM 761 C CA . PHE A 1 97 ? 23.307 -9.173 -21.675 1.00 86.69 97 PHE A CA 1
ATOM 762 C C . PHE A 1 97 ? 23.395 -8.587 -23.093 1.00 86.69 97 PHE A C 1
ATOM 764 O O . PHE A 1 97 ? 24.327 -8.914 -23.826 1.00 86.69 97 PHE A O 1
ATOM 771 N N . TYR A 1 98 ? 22.500 -7.672 -23.470 1.00 80.06 98 TYR A N 1
ATOM 772 C CA . TYR A 1 98 ? 22.572 -6.980 -24.759 1.00 80.06 98 TYR A CA 1
ATOM 773 C C . TYR A 1 98 ? 23.885 -6.198 -24.928 1.00 80.06 98 TYR A C 1
ATOM 775 O O . TYR A 1 98 ? 24.545 -6.300 -25.964 1.00 80.06 98 TYR A O 1
ATOM 783 N N . GLU A 1 99 ? 24.300 -5.449 -23.904 1.00 82.25 99 GLU A N 1
ATOM 784 C CA . GLU A 1 99 ? 25.547 -4.684 -23.936 1.00 82.25 99 GLU A CA 1
ATOM 785 C C . GLU A 1 99 ? 26.778 -5.600 -23.956 1.00 82.25 99 GLU A C 1
ATOM 787 O O . GLU A 1 99 ? 27.699 -5.387 -24.748 1.00 82.25 99 GLU A O 1
ATOM 792 N N . LYS A 1 100 ? 26.768 -6.662 -23.141 1.00 76.88 100 LYS A N 1
ATOM 793 C CA . LYS A 1 100 ? 27.892 -7.592 -22.985 1.00 76.88 100 LYS A CA 1
ATOM 794 C C . LYS A 1 100 ? 28.125 -8.496 -24.195 1.00 76.88 100 LYS A C 1
ATOM 796 O O . LYS A 1 100 ? 29.274 -8.808 -24.494 1.00 76.88 100 LYS A O 1
ATOM 801 N N . TYR A 1 101 ? 27.068 -8.919 -24.888 1.00 73.81 101 TYR A N 1
ATOM 802 C CA . TYR A 1 101 ? 27.164 -9.853 -26.019 1.00 73.81 101 TYR A CA 1
ATOM 803 C C . TYR A 1 101 ? 27.037 -9.179 -27.392 1.00 73.81 101 TYR A C 1
ATOM 805 O O . TYR A 1 101 ? 27.041 -9.888 -28.397 1.00 73.81 101 TYR A O 1
ATOM 813 N N . ARG A 1 102 ? 26.943 -7.837 -27.430 1.00 63.94 102 ARG A N 1
ATOM 814 C CA . ARG A 1 102 ? 26.896 -6.926 -28.594 1.00 63.94 102 ARG A CA 1
ATOM 815 C C . ARG A 1 102 ? 26.689 -7.612 -29.947 1.00 63.94 102 ARG A C 1
ATOM 817 O O . ARG A 1 102 ? 27.546 -7.562 -30.827 1.00 63.94 102 ARG A O 1
ATOM 824 N N . SER A 1 103 ? 25.541 -8.253 -30.124 1.00 58.44 103 SER A N 1
ATOM 825 C CA . SER A 1 103 ? 25.194 -8.893 -31.385 1.00 58.44 103 SER A CA 1
ATOM 826 C C . SER A 1 103 ? 23.672 -8.961 -31.550 1.00 58.44 103 SER A C 1
ATOM 828 O O . SER A 1 103 ? 22.950 -9.527 -30.740 1.00 58.44 103 SER A O 1
ATOM 830 N N . VAL A 1 104 ? 23.213 -8.338 -32.640 1.00 50.19 104 VAL A N 1
ATOM 831 C CA . VAL A 1 104 ? 21.935 -8.585 -33.330 1.00 50.19 104 VAL A CA 1
ATOM 832 C C . VAL A 1 104 ? 20.636 -8.188 -32.604 1.00 50.19 104 VAL A C 1
ATOM 834 O O . VAL A 1 104 ? 19.705 -8.979 -32.504 1.00 50.19 104 VAL A O 1
ATOM 837 N N . ALA A 1 105 ? 20.478 -6.924 -32.205 1.00 52.72 105 ALA A N 1
ATOM 838 C CA . ALA A 1 105 ? 19.127 -6.352 -32.149 1.00 52.72 105 ALA A CA 1
ATOM 839 C C . ALA A 1 105 ? 19.117 -4.919 -32.689 1.00 52.72 105 ALA A C 1
ATOM 841 O O . ALA A 1 105 ? 19.527 -3.969 -32.026 1.00 52.72 105 ALA A O 1
ATOM 842 N N . THR A 1 106 ? 18.625 -4.775 -33.919 1.00 56.78 106 THR A N 1
ATOM 843 C CA . THR A 1 106 ? 18.559 -3.535 -34.714 1.00 56.78 106 THR A CA 1
ATOM 844 C C . THR A 1 106 ? 17.746 -2.409 -34.049 1.00 56.78 106 THR A C 1
ATOM 846 O O . THR A 1 106 ? 17.821 -1.266 -34.484 1.00 56.78 106 THR A O 1
ATOM 849 N N . PHE A 1 107 ? 16.985 -2.704 -32.988 1.00 58.81 107 PHE A N 1
ATOM 850 C CA . PHE A 1 107 ? 16.012 -1.785 -32.381 1.00 58.81 107 PHE A CA 1
ATOM 851 C C . PHE A 1 107 ? 16.511 -1.031 -31.132 1.00 58.81 107 PHE A C 1
ATOM 853 O O . PHE A 1 107 ? 15.933 -0.024 -30.733 1.00 58.81 107 PHE A O 1
ATOM 860 N N . VAL A 1 108 ? 17.608 -1.471 -30.512 1.00 56.09 108 VAL A N 1
ATOM 861 C CA . VAL A 1 108 ? 18.111 -0.880 -29.260 1.00 56.09 108 VAL A CA 1
ATOM 862 C C . VAL A 1 108 ? 18.824 0.486 -29.396 1.00 56.09 108 VAL A C 1
ATOM 864 O O . VAL A 1 108 ? 18.740 1.264 -28.443 1.00 56.09 108 VAL A O 1
ATOM 867 N N . PRO A 1 109 ? 19.466 0.879 -30.524 1.00 58.94 109 PRO A N 1
ATOM 868 C CA . PRO A 1 109 ? 20.111 2.197 -30.598 1.00 58.94 109 PRO A CA 1
ATOM 869 C C . PRO A 1 109 ? 19.129 3.383 -30.555 1.00 58.94 109 PRO A C 1
ATOM 871 O O . PRO A 1 109 ? 19.573 4.519 -30.433 1.00 58.94 109 PRO A O 1
ATOM 874 N N . LEU A 1 110 ? 17.811 3.143 -30.608 1.00 63.06 110 LEU A N 1
ATOM 875 C CA . LEU A 1 110 ? 16.790 4.185 -30.461 1.00 63.06 110 LEU A CA 1
ATOM 876 C C . LEU A 1 110 ? 16.579 4.625 -28.998 1.00 63.06 110 LEU A C 1
ATOM 878 O O . LEU A 1 110 ? 16.137 5.742 -28.752 1.00 63.06 110 LEU A O 1
ATOM 882 N N . PHE A 1 111 ? 16.904 3.764 -28.028 1.00 62.66 111 PHE A N 1
ATOM 883 C CA . PHE A 1 111 ? 16.596 3.983 -26.607 1.00 62.66 111 PHE A CA 1
ATOM 884 C C . PHE A 1 111 ? 17.830 4.188 -25.721 1.00 62.66 111 PHE A C 1
ATOM 886 O O . PHE A 1 111 ? 17.687 4.480 -24.534 1.00 62.66 111 PHE A O 1
ATOM 893 N N . ILE A 1 112 ? 19.040 4.050 -26.273 1.00 62.50 112 ILE A N 1
ATOM 894 C CA . ILE A 1 112 ? 20.294 4.226 -25.534 1.00 62.50 112 ILE A CA 1
ATOM 895 C C . ILE A 1 112 ? 21.146 5.288 -26.244 1.00 62.50 112 ILE A C 1
ATOM 897 O O . ILE A 1 112 ? 21.660 5.012 -27.330 1.00 62.50 112 ILE A O 1
ATOM 901 N N . PRO A 1 113 ? 21.335 6.488 -25.660 1.00 54.84 113 PRO A N 1
ATOM 902 C CA . PRO A 1 113 ? 22.253 7.473 -26.212 1.00 54.84 113 PRO A CA 1
ATOM 903 C C . PRO A 1 113 ? 23.686 6.937 -26.142 1.00 54.84 113 PRO A C 1
ATOM 905 O O . PRO A 1 113 ? 24.242 6.713 -25.069 1.00 54.84 113 PRO A O 1
ATOM 908 N N . THR A 1 114 ? 24.294 6.718 -27.305 1.00 60.56 114 THR A N 1
ATOM 909 C CA . THR A 1 114 ? 25.711 6.368 -27.408 1.00 60.56 114 THR A CA 1
ATOM 910 C C . THR A 1 114 ? 26.548 7.640 -27.362 1.00 60.56 114 THR A C 1
ATOM 912 O O . THR A 1 114 ? 26.356 8.527 -28.197 1.00 60.56 114 THR A O 1
ATOM 915 N N . LEU A 1 115 ? 27.512 7.724 -26.443 1.00 57.56 115 LEU A N 1
ATOM 916 C CA . LEU A 1 115 ? 28.553 8.747 -26.521 1.00 57.56 115 LEU A CA 1
ATOM 917 C C . LEU A 1 115 ?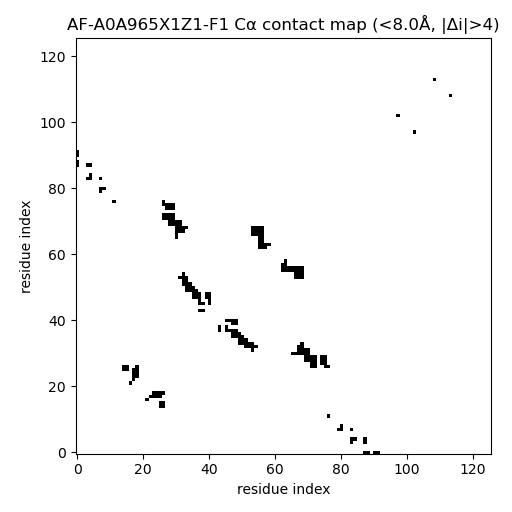 29.391 8.471 -27.774 1.00 57.56 115 LEU A C 1
ATOM 919 O O . LEU A 1 115 ? 30.067 7.447 -27.876 1.00 57.56 115 LEU A O 1
ATOM 923 N N . ASN A 1 116 ? 29.298 9.365 -28.757 1.00 51.44 116 ASN A N 1
ATOM 924 C CA . ASN A 1 116 ? 30.130 9.310 -29.949 1.00 51.44 116 ASN A CA 1
ATOM 925 C C . ASN A 1 116 ? 31.531 9.804 -29.584 1.00 51.44 116 ASN A C 1
ATOM 927 O O . ASN A 1 116 ? 31.852 10.982 -29.739 1.00 51.44 116 ASN A O 1
ATOM 931 N N . ASP A 1 117 ? 32.354 8.907 -29.060 1.00 61.47 117 ASP A N 1
ATOM 932 C CA . ASP A 1 117 ? 33.732 9.222 -28.725 1.00 61.47 117 ASP A CA 1
ATOM 933 C C . ASP A 1 117 ? 34.581 9.137 -29.998 1.00 61.47 117 ASP A C 1
ATOM 935 O O . ASP A 1 117 ? 35.115 8.083 -30.344 1.00 61.47 117 ASP A O 1
ATOM 939 N N . LYS A 1 118 ? 34.596 10.227 -30.780 1.00 47.72 118 LYS A N 1
ATOM 940 C CA . LYS A 1 118 ? 35.569 10.487 -31.857 1.00 47.72 118 LYS A CA 1
ATOM 941 C C . LYS A 1 118 ? 35.461 11.926 -32.372 1.00 47.72 118 LYS A C 1
ATOM 943 O O . LYS A 1 118 ? 34.693 12.224 -33.284 1.00 47.72 118 LYS A O 1
ATOM 948 N N . LYS A 1 119 ? 36.357 12.784 -31.881 1.00 41.72 119 LYS A N 1
ATOM 949 C CA . LYS A 1 119 ? 37.469 13.326 -32.687 1.00 41.72 119 LYS A CA 1
ATOM 950 C C . LYS A 1 119 ? 38.421 14.102 -31.781 1.00 41.72 119 LYS A C 1
ATOM 952 O O . LYS A 1 119 ? 38.165 15.244 -31.416 1.00 41.72 119 LYS A O 1
ATOM 957 N N . GLY A 1 120 ? 39.537 13.446 -31.464 1.00 44.84 120 GLY A N 1
ATOM 958 C CA . GLY A 1 120 ? 40.712 14.081 -30.893 1.00 44.84 120 GLY A CA 1
ATOM 959 C C . GLY A 1 120 ? 41.103 15.309 -31.709 1.00 44.84 120 GLY A C 1
ATOM 960 O O . GLY A 1 120 ? 41.139 15.279 -32.944 1.00 44.84 120 GLY A O 1
ATOM 961 N N . PHE A 1 121 ? 41.357 16.391 -30.983 1.00 45.50 121 PHE A N 1
ATOM 962 C CA . PHE A 1 121 ? 41.916 17.628 -31.489 1.00 45.50 121 PHE A CA 1
ATOM 963 C C . PHE A 1 121 ? 43.289 17.301 -32.088 1.00 45.50 121 PHE A C 1
ATOM 965 O O . PHE A 1 121 ? 44.284 17.134 -31.386 1.00 45.50 121 PHE A O 1
ATOM 972 N N . ARG A 1 122 ? 43.323 17.110 -33.406 1.00 43.62 122 ARG A N 1
ATOM 973 C CA . ARG A 1 122 ? 44.558 17.004 -34.175 1.00 43.62 122 ARG A CA 1
ATOM 974 C C . ARG A 1 122 ? 45.228 18.373 -34.101 1.00 43.62 122 ARG A C 1
ATOM 976 O O . ARG A 1 122 ? 44.745 19.316 -34.727 1.00 43.62 122 ARG A O 1
ATOM 983 N N . LEU A 1 123 ? 46.302 18.464 -33.320 1.00 52.88 123 LEU A N 1
ATOM 984 C CA . LEU A 1 123 ? 47.283 19.539 -33.411 1.00 52.88 123 LEU A CA 1
ATOM 985 C C . LEU A 1 123 ? 47.657 19.680 -34.894 1.00 52.88 123 LEU A C 1
ATOM 987 O O . LEU A 1 123 ? 48.102 18.719 -35.524 1.00 52.88 123 LEU A O 1
ATOM 991 N N . LYS A 1 124 ? 47.353 20.836 -35.486 1.00 44.88 124 LYS A N 1
ATOM 992 C CA . LYS A 1 124 ? 47.919 21.225 -36.774 1.00 44.88 124 LYS A CA 1
ATOM 993 C C . LYS A 1 124 ? 49.255 21.881 -36.461 1.00 44.88 124 LYS A C 1
ATOM 995 O O . LYS A 1 124 ? 49.267 23.023 -36.021 1.00 44.88 124 LYS A O 1
ATOM 1000 N N . ASP A 1 125 ? 50.334 21.150 -36.704 1.00 48.31 125 ASP A N 1
ATOM 1001 C CA . ASP A 1 125 ? 51.600 21.766 -37.079 1.00 48.31 125 ASP A CA 1
ATOM 1002 C C . ASP A 1 125 ? 51.418 22.358 -38.483 1.00 48.31 125 ASP A C 1
ATOM 1004 O O . ASP A 1 125 ? 51.284 21.605 -39.453 1.00 48.31 125 ASP A O 1
ATOM 1008 N N . GLN A 1 126 ? 51.340 23.688 -38.567 1.00 43.44 126 GLN A N 1
ATOM 1009 C CA . GLN A 1 126 ? 51.759 24.522 -39.700 1.00 43.44 126 GLN A CA 1
ATOM 1010 C C . GLN A 1 126 ? 52.155 25.899 -39.175 1.00 43.44 126 GLN A C 1
ATOM 1012 O O . GLN A 1 126 ? 51.352 26.471 -38.404 1.00 43.44 126 GLN A O 1
#

pLDDT: mean 84.74, std 16.74, range [41.72, 97.38]

Sequence (126 aa):
FCFSMTIGVIWEFFEYFMDLVFAMDMQKDTVVHTIRSVMLDPTKSQKIITIANINEVIVNGEPLGLGGYLDIGLHDTMKDMFVNFIGALVFSIAGYFYEKYRSVATFVPLFIPTLNDKKGFRLKDQ

Solvent-accessible surface area (backbone atoms only — not comparable to full-atom values): 7803 Å² total; per-residue (Å²): 97,68,67,66,48,52,52,51,54,53,48,53,52,48,35,54,47,39,34,73,75,67,67,65,69,66,52,51,68,43,76,39,42,61,53,75,36,44,86,72,30,90,81,71,77,70,46,75,39,74,52,66,82,37,53,66,43,72,58,97,88,40,72,70,78,72,56,18,42,82,38,78,18,70,71,36,57,53,47,54,54,47,54,42,49,51,52,36,51,54,50,44,54,53,50,51,51,51,66,74,63,71,70,92,67,94,70,55,74,82,81,49,91,73,82,81,89,76,76,81,86,74,81,76,91,124

Radius of gyration: 25.6 Å; Cα contacts (8 Å, |Δi|>4): 118; chains: 1; bounding box: 77×38×66 Å

Foldseek 3Di:
DVPLLVVLVVVVVVQVCCCVPVVPLSADKDFDFKDWDLVPPPVNPSDIDMDGRAQWDADPNHTPPPGGDIDSHPVPSVVSSVVSVVVVVVVVVVVVCCVVVVDDDPPPCVPDDDDPPDDDDPPDDD